Protein AF-A0A7X9C6A7-F1 (afdb_monomer_lite)

Foldseek 3Di:
DPPDDDDDDLVLLLVLQLVCVVDPDDLCVSCVVSVHDSVSNVVSCQQAPNNSHGDPVNVVVVVVVVVVVVVVVVVVVVVVVVD

pLDDT: mean 90.06, std 8.45, range [44.94, 95.69]

Structure (mmCIF, N/CA/C/O backbone):
data_AF-A0A7X9C6A7-F1
#
_entry.id   AF-A0A7X9C6A7-F1
#
loop_
_atom_site.group_PDB
_atom_site.id
_atom_site.type_symbol
_atom_site.label_atom_id
_atom_site.label_alt_id
_atom_site.label_comp_id
_atom_site.label_asym_id
_atom_site.label_entity_id
_atom_site.label_seq_id
_atom_site.pdbx_PDB_ins_code
_atom_site.Cartn_x
_atom_site.Cartn_y
_atom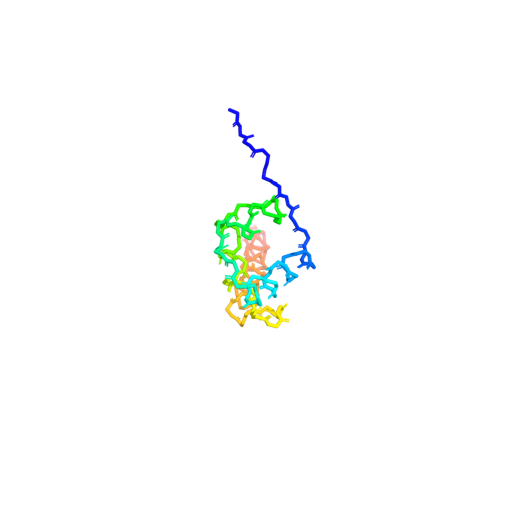_site.Cartn_z
_atom_site.occupancy
_atom_site.B_iso_or_equiv
_atom_site.auth_seq_id
_atom_site.auth_comp_id
_atom_site.auth_asym_id
_atom_site.auth_atom_id
_atom_site.pdbx_PDB_model_num
ATOM 1 N N . MET A 1 1 ? 1.708 25.514 1.467 1.00 44.94 1 MET A N 1
ATOM 2 C CA . MET A 1 1 ? 0.716 24.875 0.573 1.00 44.94 1 MET A CA 1
ATOM 3 C C . MET A 1 1 ? 0.760 23.367 0.788 1.00 44.94 1 MET A C 1
ATOM 5 O O . MET A 1 1 ? 1.762 22.753 0.442 1.00 44.94 1 MET A O 1
ATOM 9 N N . SER A 1 2 ? -0.259 22.769 1.413 1.00 57.22 2 SER A N 1
ATOM 10 C CA . SER A 1 2 ? -0.334 21.305 1.541 1.00 57.22 2 SER A CA 1
ATOM 11 C C . SER A 1 2 ? -0.643 20.715 0.163 1.00 57.22 2 SER A C 1
ATOM 13 O O . SER A 1 2 ? -1.672 21.047 -0.421 1.00 57.22 2 SER A O 1
ATOM 15 N N . LYS A 1 3 ? 0.262 19.902 -0.402 1.00 70.06 3 LYS A N 1
ATOM 16 C CA . LYS A 1 3 ? -0.014 19.187 -1.658 1.00 70.06 3 LYS A CA 1
ATOM 17 C C . LYS A 1 3 ? -1.199 18.252 -1.415 1.00 70.06 3 LYS A C 1
ATOM 19 O O . LYS A 1 3 ? -1.121 17.385 -0.544 1.00 70.06 3 LYS A O 1
ATOM 24 N N . ILE A 1 4 ? -2.270 18.419 -2.192 1.00 73.88 4 ILE A N 1
ATOM 25 C CA . ILE A 1 4 ? -3.398 17.483 -2.209 1.00 73.88 4 ILE A CA 1
ATOM 26 C C . ILE A 1 4 ? -2.825 16.094 -2.502 1.00 73.88 4 ILE A C 1
ATOM 28 O O . ILE A 1 4 ? -2.161 15.884 -3.520 1.00 73.88 4 ILE A O 1
ATOM 32 N N . ARG A 1 5 ? -3.010 15.160 -1.565 1.00 74.44 5 ARG A N 1
ATOM 33 C CA . ARG A 1 5 ? -2.546 13.782 -1.733 1.00 74.44 5 ARG A CA 1
ATOM 34 C C . ARG A 1 5 ? -3.424 13.123 -2.785 1.00 74.44 5 ARG A C 1
ATOM 36 O O . ARG A 1 5 ? -4.607 12.908 -2.537 1.00 74.44 5 ARG A O 1
ATOM 43 N N . GLN A 1 6 ? -2.832 12.804 -3.931 1.00 81.50 6 GLN A N 1
ATOM 44 C CA . GLN A 1 6 ? -3.512 12.026 -4.958 1.00 81.50 6 GLN A CA 1
ATOM 45 C C . GLN A 1 6 ? -3.914 10.668 -4.384 1.00 81.50 6 GLN A C 1
ATOM 47 O O . GLN A 1 6 ? -3.088 9.964 -3.791 1.00 81.50 6 GLN A O 1
ATOM 52 N N . LYS A 1 7 ? -5.197 10.334 -4.520 1.00 86.12 7 LYS A N 1
ATOM 53 C CA . LYS A 1 7 ? -5.724 9.011 -4.194 1.00 86.12 7 LYS A CA 1
ATOM 54 C C . LYS A 1 7 ? -5.762 8.195 -5.477 1.00 86.12 7 LYS A C 1
ATOM 56 O O . LYS A 1 7 ? -6.276 8.661 -6.484 1.00 86.12 7 LYS A O 1
ATOM 61 N N . TYR A 1 8 ? -5.230 6.986 -5.395 1.00 89.81 8 TYR A N 1
ATOM 62 C CA . TYR A 1 8 ? -5.294 5.991 -6.457 1.00 89.81 8 TYR A CA 1
ATOM 63 C C . TYR A 1 8 ? -6.271 4.903 -6.025 1.00 89.81 8 TYR A C 1
ATOM 65 O O . TYR A 1 8 ? -6.30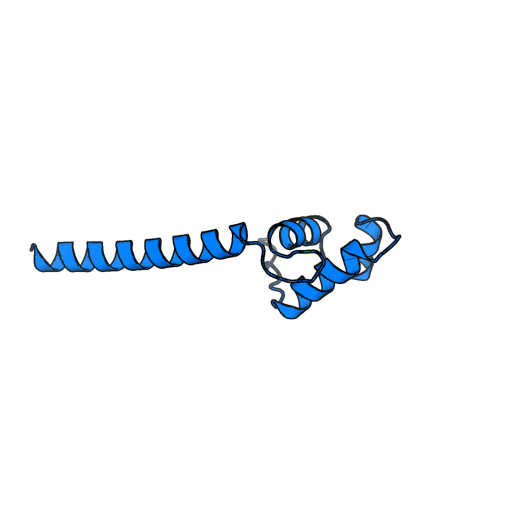2 4.557 -4.834 1.00 89.81 8 TYR A O 1
ATOM 73 N N . ASP A 1 9 ? -7.060 4.392 -6.963 1.00 92.12 9 ASP A N 1
ATOM 74 C CA . ASP A 1 9 ? -7.911 3.229 -6.731 1.00 92.12 9 ASP A CA 1
ATOM 75 C C . ASP A 1 9 ? -7.073 1.950 -6.533 1.00 92.12 9 ASP A C 1
ATOM 77 O O . ASP A 1 9 ? -5.852 1.932 -6.714 1.00 92.12 9 ASP A O 1
ATOM 81 N N . GLU A 1 10 ? -7.719 0.890 -6.056 1.00 90.88 10 GLU A N 1
ATOM 82 C CA . GLU A 1 10 ? -7.050 -0.369 -5.720 1.00 90.88 10 GLU A CA 1
ATOM 83 C C . GLU A 1 10 ? -6.534 -1.103 -6.963 1.00 90.88 10 GLU A C 1
ATOM 85 O O . GLU A 1 10 ? -5.438 -1.665 -6.923 1.00 90.88 10 GLU A O 1
ATOM 90 N N . ASP A 1 11 ? -7.274 -1.064 -8.070 1.00 92.31 11 ASP A N 1
ATOM 91 C CA . ASP A 1 11 ? -6.911 -1.756 -9.309 1.00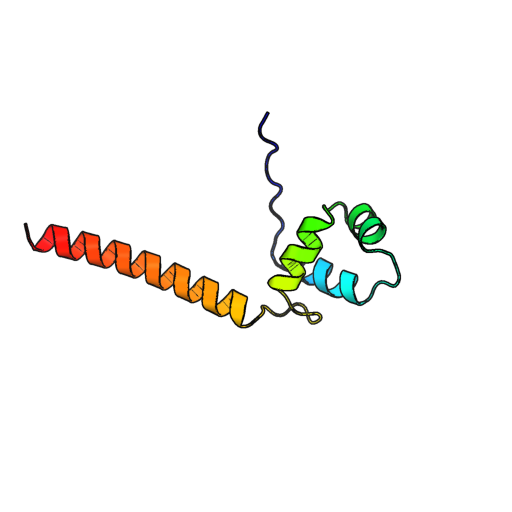 92.31 11 ASP A CA 1
ATOM 92 C C . ASP A 1 11 ? -5.651 -1.149 -9.927 1.00 92.31 11 ASP A C 1
ATOM 94 O O . ASP A 1 11 ? -4.722 -1.866 -10.313 1.00 92.31 11 ASP A O 1
ATOM 98 N N . PHE A 1 12 ? -5.557 0.179 -9.911 1.00 93.44 12 PHE A N 1
ATOM 99 C CA . PHE A 1 12 ? -4.384 0.928 -10.325 1.00 93.44 12 PHE A CA 1
ATOM 100 C C . PHE A 1 12 ? -3.159 0.540 -9.499 1.00 93.44 12 PHE A C 1
ATOM 102 O O . PHE A 1 12 ? -2.100 0.258 -10.061 1.00 93.44 12 PHE A O 1
ATOM 109 N N . LYS A 1 13 ? -3.290 0.465 -8.167 1.00 93.69 13 LYS A N 1
ATOM 110 C CA . LYS A 1 13 ? -2.179 0.061 -7.287 1.00 93.69 13 LYS A CA 1
ATOM 111 C C . LYS A 1 13 ? -1.740 -1.374 -7.554 1.00 93.69 13 LYS A C 1
ATOM 113 O O . LYS A 1 13 ? -0.540 -1.629 -7.641 1.00 93.69 13 LYS A O 1
ATOM 118 N N . ARG A 1 14 ? -2.685 -2.308 -7.706 1.00 94.12 14 ARG A N 1
ATOM 119 C CA . ARG A 1 14 ? -2.386 -3.720 -8.002 1.00 94.12 14 ARG A CA 1
ATOM 120 C C . ARG A 1 14 ? -1.661 -3.858 -9.334 1.00 94.12 14 ARG A C 1
ATOM 122 O O . ARG A 1 14 ? -0.658 -4.566 -9.409 1.00 94.12 14 ARG A O 1
ATOM 129 N N . ASN A 1 15 ? -2.121 -3.147 -10.362 1.00 94.12 15 ASN A N 1
ATOM 130 C CA . ASN A 1 15 ? -1.474 -3.138 -11.670 1.00 94.12 15 ASN A CA 1
ATOM 131 C C . ASN A 1 15 ? -0.067 -2.520 -11.608 1.00 94.12 15 ASN A C 1
ATOM 133 O O . ASN A 1 15 ? 0.884 -3.092 -12.139 1.00 94.12 15 ASN A O 1
ATOM 137 N N . ALA A 1 16 ? 0.091 -1.402 -10.893 1.00 94.25 16 ALA A N 1
ATOM 138 C CA . ALA A 1 16 ? 1.390 -0.768 -10.678 1.00 94.25 16 ALA A CA 1
ATOM 139 C C . ALA A 1 16 ? 2.384 -1.727 -10.011 1.00 94.25 16 ALA A C 1
ATOM 141 O O . ALA A 1 16 ? 3.540 -1.813 -10.422 1.00 94.25 16 ALA A O 1
ATOM 142 N N . VAL A 1 17 ? 1.937 -2.481 -9.002 1.00 94.75 17 VAL A N 1
ATOM 143 C CA . VAL A 1 17 ? 2.773 -3.473 -8.320 1.00 94.75 17 VAL A CA 1
ATOM 144 C C . VAL A 1 17 ? 3.163 -4.604 -9.270 1.00 94.75 17 VAL A C 1
ATOM 146 O O . VAL A 1 17 ? 4.362 -4.848 -9.412 1.00 94.75 17 VAL A O 1
ATOM 149 N N . LYS A 1 18 ? 2.211 -5.216 -9.984 1.00 94.62 18 LYS A N 1
ATOM 150 C CA . LYS A 1 18 ? 2.488 -6.264 -10.988 1.00 94.62 18 LYS A CA 1
ATOM 151 C C . LYS A 1 18 ? 3.546 -5.823 -12.000 1.00 94.62 18 LYS A C 1
ATOM 153 O O . LYS A 1 18 ? 4.583 -6.465 -12.156 1.00 94.62 18 LYS A O 1
ATOM 158 N N . LEU A 1 19 ? 3.318 -4.675 -12.637 1.00 94.38 19 LEU A N 1
ATOM 159 C CA . LEU A 1 19 ? 4.214 -4.139 -13.663 1.00 94.38 19 LEU A CA 1
ATOM 160 C C . LEU A 1 19 ? 5.575 -3.743 -13.095 1.00 94.38 19 LEU A C 1
ATOM 162 O O . LEU A 1 19 ? 6.590 -3.903 -13.769 1.00 94.38 19 LEU A O 1
ATOM 166 N N . SER A 1 20 ? 5.625 -3.292 -11.841 1.00 94.19 20 SER A N 1
ATOM 167 C CA . SER A 1 20 ? 6.896 -2.978 -11.200 1.00 94.19 20 SER A CA 1
ATOM 168 C C . SER A 1 20 ? 7.785 -4.216 -11.033 1.00 94.19 20 SER A C 1
ATOM 170 O O . SER A 1 20 ? 9.004 -4.079 -11.052 1.00 94.19 20 SER A O 1
ATOM 172 N N . TYR A 1 21 ? 7.217 -5.406 -10.796 1.00 93.25 21 TYR A N 1
ATOM 173 C CA . TYR A 1 21 ? 7.992 -6.649 -10.671 1.00 93.25 21 TYR A CA 1
ATOM 174 C C . TYR A 1 21 ? 8.406 -7.208 -12.035 1.00 93.25 21 TYR A C 1
ATOM 176 O O . TYR A 1 21 ? 9.482 -7.783 -12.152 1.00 93.25 21 TYR A O 1
ATOM 184 N N . ALA A 1 22 ? 7.582 -6.997 -13.063 1.00 92.88 22 ALA A N 1
ATOM 185 C CA . ALA A 1 22 ? 7.845 -7.474 -14.419 1.00 92.88 22 ALA A CA 1
ATOM 186 C C . ALA A 1 22 ? 8.797 -6.574 -15.232 1.00 92.88 22 ALA A C 1
ATOM 188 O O . ALA A 1 22 ? 9.359 -7.018 -16.233 1.00 92.88 22 ALA A O 1
ATOM 189 N N . THR A 1 23 ? 8.954 -5.301 -14.858 1.00 91.56 23 THR A N 1
ATOM 190 C CA . THR A 1 23 ? 9.754 -4.353 -15.643 1.00 91.56 23 THR A CA 1
ATOM 191 C C . THR A 1 23 ? 11.262 -4.568 -15.456 1.00 91.56 23 THR A C 1
ATOM 193 O O . THR A 1 23 ? 11.727 -4.695 -14.324 1.00 91.56 23 THR A O 1
ATOM 196 N N . PRO A 1 24 ? 12.063 -4.527 -16.538 1.00 92.88 24 PRO A N 1
ATOM 197 C CA . PRO A 1 24 ? 13.522 -4.491 -16.442 1.00 92.88 24 PRO A CA 1
ATOM 198 C C . PRO A 1 24 ? 14.062 -3.083 -16.126 1.00 92.88 24 PRO A C 1
ATOM 200 O O . PRO A 1 24 ? 15.264 -2.912 -15.927 1.00 92.88 24 PRO A O 1
ATOM 203 N N . LYS A 1 25 ? 13.200 -2.053 -16.129 1.00 93.75 25 LYS A N 1
ATOM 204 C CA . LYS A 1 25 ? 13.595 -0.660 -15.882 1.00 93.75 25 LYS A CA 1
ATOM 205 C C . LYS A 1 25 ? 13.924 -0.426 -14.410 1.00 93.75 25 LYS A C 1
ATOM 207 O O . LYS A 1 25 ? 13.443 -1.126 -13.520 1.00 93.75 25 LYS A O 1
ATOM 212 N N . THR A 1 26 ? 14.681 0.636 -14.138 1.00 95.31 26 THR A N 1
ATOM 213 C CA . THR A 1 26 ? 14.858 1.090 -12.758 1.00 95.31 26 THR A CA 1
ATOM 214 C C . THR A 1 26 ? 13.521 1.549 -12.177 1.00 95.31 26 THR A C 1
ATOM 216 O O . THR A 1 26 ? 12.646 2.042 -12.892 1.00 95.31 26 THR A O 1
ATOM 219 N N . MET A 1 27 ? 13.366 1.450 -10.854 1.00 93.88 27 MET A N 1
ATOM 220 C CA . MET A 1 27 ? 12.142 1.908 -10.190 1.00 93.88 27 MET A CA 1
ATOM 221 C C . MET A 1 27 ? 11.878 3.404 -10.418 1.00 93.88 27 MET A C 1
ATOM 223 O O . MET A 1 27 ? 10.728 3.833 -10.440 1.00 93.88 27 MET A O 1
ATOM 227 N N . LYS A 1 28 ? 12.941 4.200 -10.594 1.00 95.50 28 LYS A N 1
ATOM 228 C CA . LYS A 1 28 ? 12.848 5.637 -10.867 1.00 95.50 28 LYS A CA 1
ATOM 229 C C . LYS A 1 28 ? 12.206 5.901 -12.224 1.00 95.50 28 LYS A C 1
ATOM 231 O O . LYS A 1 28 ? 11.279 6.703 -12.294 1.00 95.50 28 LYS A O 1
ATOM 236 N N . ASP A 1 29 ? 12.669 5.201 -13.254 1.00 95.56 29 ASP A N 1
ATOM 237 C CA . ASP A 1 29 ? 12.152 5.360 -14.615 1.00 95.56 29 ASP A CA 1
ATOM 238 C C . ASP A 1 29 ? 10.739 4.789 -14.720 1.00 95.56 29 ASP A C 1
ATOM 240 O O . ASP A 1 29 ? 9.848 5.446 -15.244 1.00 95.56 29 ASP A O 1
ATOM 244 N N . PHE A 1 30 ? 10.496 3.620 -14.119 1.00 95.69 30 PHE A N 1
ATOM 245 C CA . PHE A 1 30 ? 9.157 3.039 -14.050 1.00 95.69 30 PHE A CA 1
ATOM 246 C C . PHE A 1 30 ? 8.155 3.984 -13.377 1.00 95.69 30 PHE A C 1
ATOM 248 O O . PHE A 1 30 ? 7.075 4.209 -13.908 1.00 95.69 30 PHE A O 1
ATOM 255 N N . ALA A 1 31 ? 8.501 4.564 -12.226 1.00 94.50 31 ALA A N 1
ATOM 256 C CA . ALA A 1 31 ? 7.605 5.474 -11.520 1.00 94.50 31 ALA A CA 1
ATOM 257 C C . ALA A 1 31 ? 7.344 6.766 -12.315 1.00 94.50 31 ALA A C 1
ATOM 259 O O . ALA A 1 31 ? 6.215 7.256 -12.313 1.00 94.50 31 ALA A O 1
ATOM 260 N N . ALA A 1 32 ? 8.358 7.283 -13.019 1.00 94.44 32 ALA A N 1
ATOM 261 C CA . ALA A 1 32 ? 8.208 8.430 -13.911 1.00 94.44 32 ALA A CA 1
ATOM 262 C C . ALA A 1 32 ? 7.257 8.121 -15.080 1.00 94.44 32 ALA A C 1
ATOM 264 O O . ALA A 1 32 ? 6.327 8.892 -15.309 1.00 94.44 32 ALA A O 1
ATOM 265 N N . ASP A 1 33 ? 7.429 6.972 -15.742 1.00 92.12 33 ASP A N 1
ATOM 266 C CA . ASP A 1 33 ? 6.548 6.506 -16.823 1.00 92.12 33 ASP A CA 1
ATOM 267 C C . ASP A 1 33 ? 5.107 6.296 -16.336 1.00 92.12 33 ASP A C 1
ATOM 269 O O . ASP A 1 33 ? 4.146 6.615 -17.031 1.00 92.12 33 ASP A O 1
ATOM 273 N N . PHE A 1 34 ? 4.954 5.767 -15.121 1.00 90.00 34 PHE A N 1
ATOM 274 C CA . PHE A 1 34 ? 3.656 5.481 -14.511 1.00 90.00 34 PHE A CA 1
ATOM 275 C C . PHE A 1 34 ? 2.989 6.726 -13.897 1.00 90.00 34 PHE A C 1
ATOM 277 O O . PHE A 1 34 ? 1.852 6.653 -13.434 1.00 90.00 34 PHE A O 1
ATOM 284 N N . GLY A 1 35 ? 3.684 7.870 -13.864 1.00 90.50 35 GLY A N 1
ATOM 285 C CA . GLY A 1 35 ? 3.170 9.132 -13.328 1.00 90.50 35 GLY A CA 1
ATOM 286 C C . GLY A 1 35 ? 3.030 9.167 -11.802 1.00 90.50 35 GLY A C 1
ATOM 287 O O . GLY A 1 35 ? 2.252 9.960 -11.269 1.00 90.50 35 GLY A O 1
ATOM 288 N N . VAL A 1 36 ? 3.767 8.322 -11.077 1.00 93.19 36 VAL A N 1
ATOM 289 C CA . VAL A 1 36 ? 3.673 8.203 -9.614 1.00 93.19 36 VAL A CA 1
ATOM 290 C C . VAL A 1 36 ? 5.022 8.408 -8.936 1.00 93.19 36 VAL A C 1
ATOM 292 O O . VAL A 1 36 ? 6.087 8.327 -9.536 1.00 93.19 36 VAL A O 1
ATOM 295 N N . GLY A 1 37 ? 5.003 8.679 -7.632 1.00 93.31 37 GLY A N 1
ATOM 296 C CA . GLY A 1 37 ? 6.239 8.744 -6.859 1.00 93.31 37 GLY A CA 1
ATOM 297 C C . GLY A 1 37 ? 6.827 7.351 -6.625 1.00 93.31 37 GLY A C 1
ATOM 298 O O . GLY A 1 37 ? 6.110 6.436 -6.230 1.00 93.31 37 GLY A O 1
ATOM 299 N N . VAL A 1 38 ? 8.148 7.212 -6.744 1.00 95.00 38 VAL A N 1
ATOM 300 C CA . VAL A 1 38 ? 8.889 5.970 -6.435 1.00 95.00 38 VAL A CA 1
ATOM 301 C C . VAL A 1 38 ? 8.522 5.404 -5.056 1.00 95.00 38 VAL A C 1
ATOM 303 O O . VAL A 1 38 ? 8.282 4.208 -4.902 1.00 95.00 38 VAL A O 1
ATOM 306 N N . GLY A 1 39 ? 8.408 6.276 -4.048 1.00 94.44 39 GLY A N 1
ATOM 307 C CA . GLY A 1 39 ? 8.015 5.877 -2.696 1.00 94.44 39 GLY A CA 1
ATOM 308 C C . GLY A 1 39 ? 6.611 5.265 -2.612 1.00 94.44 39 GLY A C 1
ATOM 309 O O . GLY A 1 39 ? 6.386 4.396 -1.772 1.00 94.44 39 GLY A O 1
ATOM 310 N N . LEU A 1 40 ? 5.677 5.661 -3.489 1.00 93.88 40 LEU A N 1
ATOM 311 C CA . LEU A 1 40 ? 4.347 5.046 -3.545 1.00 93.88 40 LEU A CA 1
ATOM 312 C C . LEU A 1 40 ? 4.424 3.606 -4.042 1.00 93.88 40 LEU A C 1
ATOM 314 O O . LEU A 1 40 ? 3.804 2.748 -3.425 1.00 93.88 40 LEU A O 1
ATOM 318 N N . ILE A 1 41 ? 5.230 3.326 -5.070 1.00 94.69 41 ILE A N 1
ATOM 319 C CA . ILE A 1 41 ? 5.399 1.955 -5.570 1.00 94.69 41 ILE A CA 1
ATOM 320 C C . ILE A 1 41 ? 5.933 1.034 -4.469 1.00 94.69 41 ILE A C 1
ATOM 322 O O . ILE A 1 41 ? 5.383 -0.042 -4.246 1.00 94.69 41 ILE A O 1
ATOM 326 N N . TYR A 1 42 ? 6.950 1.467 -3.716 1.00 94.62 42 TYR A N 1
ATOM 327 C CA . TYR A 1 42 ? 7.463 0.679 -2.589 1.00 94.62 42 TYR A CA 1
ATOM 328 C C . TYR A 1 42 ? 6.427 0.478 -1.482 1.00 94.62 42 TYR A C 1
ATOM 330 O O . TYR A 1 42 ? 6.349 -0.606 -0.909 1.00 94.62 42 TYR A O 1
ATOM 338 N N . ASN A 1 43 ? 5.615 1.494 -1.183 1.00 93.81 43 ASN A N 1
ATOM 339 C CA . ASN A 1 43 ? 4.531 1.352 -0.214 1.00 93.81 43 ASN A CA 1
ATOM 340 C C . ASN A 1 43 ? 3.465 0.366 -0.703 1.00 93.81 43 ASN A C 1
ATOM 342 O O . ASN A 1 43 ? 2.995 -0.452 0.081 1.00 93.81 43 ASN A O 1
ATOM 346 N N . TRP A 1 44 ? 3.120 0.389 -1.990 1.00 95.00 44 TRP A N 1
ATOM 347 C CA . TRP A 1 44 ? 2.169 -0.559 -2.562 1.00 95.00 44 TRP A CA 1
ATOM 348 C C . TRP A 1 44 ? 2.718 -1.980 -2.578 1.00 95.00 44 TRP A C 1
ATOM 350 O O . TRP A 1 44 ? 1.976 -2.885 -2.233 1.00 95.00 44 TRP A O 1
ATOM 360 N N . ARG A 1 45 ? 4.013 -2.192 -2.828 1.00 93.94 45 ARG A N 1
ATOM 361 C CA . ARG A 1 45 ? 4.653 -3.518 -2.706 1.00 93.94 45 ARG A CA 1
ATOM 362 C C . ARG A 1 45 ? 4.637 -4.109 -1.293 1.00 93.94 45 ARG A C 1
ATOM 364 O O . ARG A 1 45 ? 4.781 -5.312 -1.131 1.00 93.94 45 ARG A O 1
ATOM 371 N N . LYS A 1 46 ? 4.483 -3.284 -0.252 1.00 92.56 46 LYS A N 1
ATOM 372 C CA . LYS A 1 46 ? 4.278 -3.784 1.122 1.00 92.56 46 LYS A CA 1
ATOM 373 C C . LYS A 1 46 ? 2.850 -4.291 1.338 1.00 92.56 46 LYS A C 1
ATOM 375 O O . LYS A 1 46 ? 2.613 -5.125 2.209 1.00 92.56 46 LYS A O 1
ATOM 380 N N . ILE A 1 47 ? 1.906 -3.753 0.569 1.00 92.62 47 ILE A N 1
ATOM 381 C CA . ILE A 1 47 ? 0.474 -4.029 0.688 1.00 92.62 47 ILE A CA 1
ATOM 382 C C . ILE A 1 47 ? 0.048 -5.128 -0.280 1.00 92.62 47 ILE A C 1
ATOM 384 O O . ILE A 1 47 ? -0.778 -5.948 0.099 1.00 92.62 47 ILE A O 1
ATOM 388 N N . TYR A 1 48 ? 0.604 -5.164 -1.491 1.00 93.81 48 TYR A N 1
ATOM 389 C CA . TYR A 1 48 ? 0.275 -6.146 -2.515 1.00 93.81 48 TYR A CA 1
ATOM 390 C C . TYR A 1 48 ? 1.489 -6.977 -2.918 1.00 93.81 48 TYR A C 1
ATOM 392 O O . TYR A 1 48 ? 2.605 -6.465 -3.011 1.00 93.81 48 TYR A O 1
ATOM 400 N N . THR A 1 49 ? 1.242 -8.253 -3.191 1.00 91.25 49 THR A N 1
ATOM 401 C CA . THR A 1 49 ? 2.204 -9.205 -3.743 1.00 91.25 49 THR A CA 1
ATOM 402 C C . THR A 1 49 ? 2.459 -8.934 -5.225 1.00 91.25 49 THR A C 1
ATOM 404 O O . THR A 1 49 ? 1.768 -8.135 -5.860 1.00 91.25 49 THR A O 1
ATOM 407 N N . GLU A 1 50 ? 3.435 -9.629 -5.805 1.00 89.75 50 GLU A N 1
ATOM 408 C CA . GLU A 1 50 ? 3.709 -9.592 -7.248 1.00 89.75 50 GLU A CA 1
ATOM 409 C C . GLU A 1 50 ? 2.514 -10.030 -8.107 1.00 89.75 50 GLU A C 1
ATOM 411 O O . GLU A 1 50 ? 2.317 -9.505 -9.198 1.00 89.75 50 GLU A O 1
ATOM 416 N N . GLU A 1 51 ? 1.645 -10.892 -7.576 1.00 87.69 51 GLU A N 1
ATOM 417 C CA . GLU A 1 51 ? 0.378 -11.292 -8.201 1.00 87.69 51 GLU A CA 1
ATOM 418 C C . GLU A 1 51 ? -0.739 -10.248 -8.018 1.00 87.69 51 GLU A C 1
ATOM 420 O O . GLU A 1 51 ? -1.866 -10.427 -8.488 1.00 87.69 51 GLU A O 1
ATOM 425 N N . GLY A 1 52 ? -0.447 -9.135 -7.340 1.00 83.88 52 GLY A N 1
ATOM 426 C CA . GLY A 1 52 ? -1.398 -8.081 -7.008 1.00 83.88 52 GLY A CA 1
ATOM 427 C C . GLY A 1 52 ? -2.429 -8.494 -5.959 1.00 83.88 52 G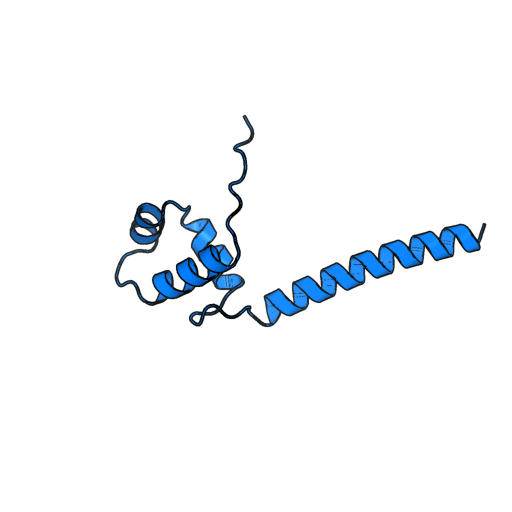LY A C 1
ATOM 428 O O . GLY A 1 52 ? -3.457 -7.830 -5.855 1.00 83.88 52 GLY A O 1
ATOM 429 N N . GLN A 1 53 ? -2.196 -9.567 -5.200 1.00 87.06 53 GLN A N 1
ATOM 430 C CA . GLN A 1 53 ? -3.024 -9.947 -4.050 1.00 87.06 53 GLN A CA 1
ATOM 431 C C . GLN A 1 53 ? -2.610 -9.143 -2.824 1.00 87.06 53 GLN A C 1
ATOM 433 O O . GLN A 1 53 ? -1.474 -8.689 -2.747 1.00 87.06 53 GLN A O 1
ATOM 438 N N . LYS A 1 54 ? -3.511 -8.943 -1.862 1.00 89.00 54 LYS A N 1
ATOM 439 C CA . LYS A 1 54 ? -3.155 -8.227 -0.637 1.00 89.00 54 LYS A CA 1
ATOM 440 C C . LYS A 1 54 ? -2.271 -9.124 0.234 1.00 89.00 54 LYS A C 1
ATOM 442 O O . LYS A 1 54 ? -2.451 -10.336 0.271 1.00 89.00 54 LYS A O 1
ATOM 447 N N . THR A 1 55 ? -1.270 -8.554 0.895 1.00 88.38 55 THR A N 1
ATOM 448 C CA . THR A 1 55 ? -0.422 -9.314 1.812 1.00 88.38 55 THR A CA 1
ATOM 449 C C . THR A 1 55 ? -1.215 -9.653 3.068 1.00 88.38 55 THR A C 1
ATOM 451 O O . THR A 1 55 ? -1.987 -8.830 3.562 1.00 88.38 55 THR A O 1
ATOM 454 N N . LYS A 1 56 ? -0.961 -10.831 3.647 1.00 87.88 56 LYS A N 1
ATOM 455 C CA . LYS A 1 56 ? -1.598 -11.261 4.903 1.00 87.88 56 LYS A CA 1
ATOM 456 C C . LYS A 1 56 ? -1.444 -10.226 6.024 1.00 87.88 56 LYS A C 1
ATOM 458 O O . LYS A 1 56 ? -2.354 -10.025 6.814 1.00 87.88 56 LYS A O 1
ATOM 463 N N . ILE A 1 57 ? -0.305 -9.531 6.067 1.00 87.25 57 ILE A N 1
ATOM 464 C CA . ILE A 1 57 ? -0.046 -8.453 7.032 1.00 87.25 57 ILE A CA 1
ATOM 465 C C . ILE A 1 57 ? -0.974 -7.260 6.783 1.00 87.25 57 ILE A C 1
ATOM 467 O O . ILE A 1 57 ? -1.516 -6.690 7.726 1.00 87.25 57 ILE A O 1
ATOM 471 N N . ALA A 1 58 ? -1.159 -6.858 5.524 1.00 87.06 58 ALA A N 1
ATOM 472 C CA . ALA A 1 58 ? -2.053 -5.757 5.198 1.00 87.06 58 ALA A CA 1
ATOM 473 C C . ALA A 1 58 ? -3.523 -6.110 5.479 1.00 87.06 58 ALA A C 1
ATOM 475 O O . ALA A 1 58 ? -4.255 -5.252 5.955 1.00 87.06 58 ALA A O 1
ATOM 476 N N . GLU A 1 59 ? -3.937 -7.357 5.253 1.00 88.44 59 GLU A N 1
ATOM 477 C CA . GLU A 1 59 ? -5.266 -7.850 5.650 1.00 88.44 59 GLU A CA 1
ATOM 478 C C . GLU A 1 59 ? -5.442 -7.851 7.175 1.00 88.44 59 GLU A C 1
ATOM 480 O O . GLU A 1 59 ? -6.428 -7.332 7.693 1.00 88.44 59 GLU A O 1
ATOM 485 N N . GLN A 1 60 ? -4.451 -8.354 7.917 1.00 88.44 60 GLN A N 1
ATOM 486 C CA . GLN A 1 60 ? -4.465 -8.339 9.382 1.00 88.44 60 GLN A CA 1
ATOM 487 C C . GLN A 1 60 ? -4.555 -6.914 9.942 1.00 88.44 60 GLN A C 1
ATOM 489 O O . GLN A 1 60 ? -5.309 -6.670 10.881 1.00 88.44 60 GLN A O 1
ATOM 494 N N . ASN A 1 61 ? -3.838 -5.958 9.351 1.00 89.56 61 ASN A N 1
ATOM 495 C CA . ASN A 1 61 ? -3.895 -4.560 9.777 1.00 89.56 61 ASN A CA 1
ATOM 496 C C . ASN A 1 61 ? -5.272 -3.924 9.545 1.00 89.56 61 ASN A C 1
ATOM 498 O O . ASN A 1 61 ? -5.703 -3.121 10.373 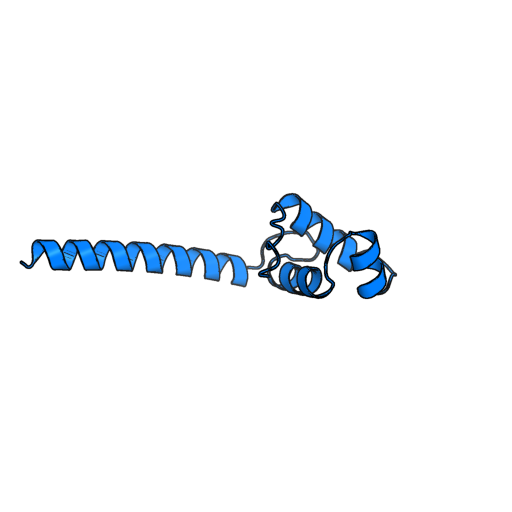1.00 89.56 61 ASN A O 1
ATOM 502 N N . ASP A 1 62 ? -5.963 -4.277 8.459 1.00 88.50 62 ASP A N 1
ATOM 503 C CA . ASP A 1 62 ? -7.329 -3.804 8.217 1.00 88.50 62 ASP A CA 1
ATOM 504 C C . ASP A 1 62 ? -8.289 -4.352 9.274 1.00 88.50 62 ASP A C 1
ATOM 506 O O . ASP A 1 62 ? -8.966 -3.570 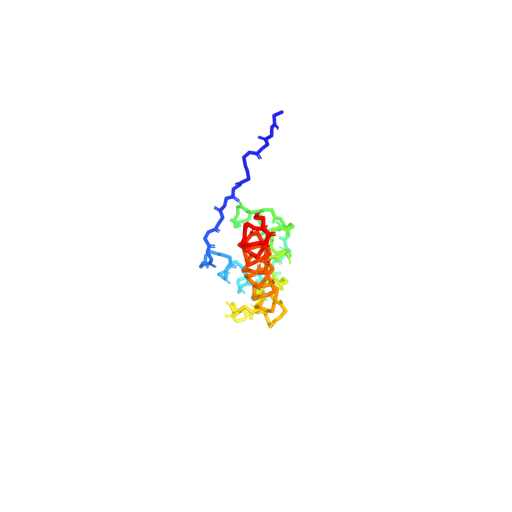9.939 1.00 88.50 62 ASP A O 1
ATOM 510 N N . THR A 1 63 ? -8.269 -5.669 9.510 1.00 90.12 63 THR A N 1
ATOM 511 C CA . THR A 1 63 ? -9.124 -6.295 10.536 1.00 90.12 63 THR A CA 1
ATOM 512 C C . THR A 1 63 ? -8.853 -5.731 11.932 1.00 90.12 63 THR A C 1
ATOM 514 O O . THR A 1 63 ? -9.776 -5.467 12.697 1.00 90.12 63 THR A O 1
ATOM 517 N N . LEU A 1 64 ? -7.585 -5.467 12.264 1.00 94.00 64 LEU A N 1
ATOM 518 C CA . LEU A 1 64 ? -7.205 -4.853 13.534 1.00 94.00 64 LEU A CA 1
ATOM 519 C C . LEU A 1 64 ? -7.769 -3.435 13.665 1.00 94.00 64 LEU A C 1
ATOM 521 O O . LEU A 1 64 ? -8.218 -3.055 14.745 1.00 94.00 64 LEU A O 1
ATOM 525 N N . ARG A 1 65 ? -7.767 -2.654 12.580 1.00 92.81 65 ARG A N 1
ATOM 526 C CA . ARG A 1 65 ? -8.342 -1.307 12.568 1.00 92.81 65 ARG A CA 1
ATOM 527 C C . ARG A 1 65 ? -9.859 -1.340 12.747 1.00 92.81 65 ARG A C 1
ATOM 529 O O . ARG A 1 65 ? -10.381 -0.521 13.498 1.00 92.81 65 ARG A O 1
ATOM 536 N N . GLU A 1 66 ? -10.548 -2.261 12.082 1.00 93.00 66 GLU A N 1
ATOM 537 C CA . GLU A 1 66 ? -11.997 -2.454 12.225 1.00 93.00 66 GLU A CA 1
ATOM 538 C C . GLU A 1 66 ? -12.363 -2.815 13.669 1.00 93.00 66 GLU A C 1
ATOM 540 O O . GLU A 1 66 ? -13.166 -2.123 14.292 1.00 93.00 66 GLU A O 1
ATOM 545 N N . LEU A 1 67 ? -11.667 -3.793 14.255 1.00 94.75 67 LEU A N 1
ATOM 546 C CA . LEU A 1 67 ? -11.864 -4.187 15.653 1.00 94.75 67 LEU A CA 1
ATOM 547 C C . LEU A 1 67 ? -11.570 -3.052 16.641 1.00 94.75 67 LEU A C 1
ATOM 549 O O . LEU A 1 67 ? -12.194 -2.968 17.697 1.00 94.75 67 LEU A O 1
ATOM 553 N N . GLN A 1 68 ? -10.599 -2.184 16.349 1.00 94.25 68 GLN A N 1
ATOM 554 C CA . GLN A 1 68 ? -10.310 -1.023 17.194 1.00 94.25 68 GLN A CA 1
ATOM 555 C C . GLN A 1 68 ? -11.434 0.016 17.163 1.00 94.25 68 GLN A C 1
ATOM 557 O O . GLN A 1 68 ? -11.705 0.624 18.198 1.00 94.25 68 GLN A O 1
ATOM 562 N N . LEU A 1 69 ? -12.075 0.213 16.008 1.00 94.50 69 LEU A N 1
ATOM 563 C CA . LEU A 1 69 ? -13.226 1.106 15.876 1.00 94.50 69 LEU A CA 1
ATOM 564 C C . LEU A 1 69 ? -14.432 0.547 16.634 1.00 94.50 69 LEU A C 1
ATOM 566 O O . LEU A 1 69 ? -14.977 1.245 17.483 1.00 94.50 69 LEU A O 1
ATOM 570 N N . GLU A 1 70 ? -14.757 -0.729 16.427 1.00 93.94 70 GLU A N 1
ATOM 571 C CA . GLU A 1 70 ? -15.850 -1.403 17.138 1.00 93.94 70 GLU A CA 1
ATOM 572 C C . GLU A 1 70 ? -15.633 -1.375 18.660 1.00 93.94 70 GLU A C 1
ATOM 574 O O . GLU A 1 70 ? -16.521 -1.005 19.425 1.00 93.94 70 GLU A O 1
ATOM 579 N N . ASN A 1 71 ? -14.414 -1.663 19.130 1.00 95.44 71 ASN A N 1
ATOM 580 C CA . ASN A 1 71 ? -14.087 -1.561 20.554 1.00 95.44 71 ASN A CA 1
ATOM 581 C C . ASN A 1 71 ? -14.233 -0.136 21.103 1.00 95.44 71 ASN A C 1
ATOM 583 O O . ASN A 1 71 ? -14.556 0.030 22.280 1.00 95.44 71 ASN A O 1
ATOM 587 N N . ALA A 1 72 ? -13.937 0.891 20.304 1.00 95.38 72 ALA A N 1
ATOM 588 C CA . ALA A 1 72 ? -14.113 2.275 20.726 1.00 95.38 72 ALA A CA 1
ATOM 589 C C . ALA A 1 72 ? -15.603 2.622 20.858 1.00 95.38 72 ALA A C 1
ATOM 591 O O . ALA A 1 72 ? -15.993 3.214 21.863 1.00 95.38 72 ALA A O 1
ATOM 592 N N . GLU A 1 73 ? -16.430 2.196 19.904 1.00 93.81 73 GLU A N 1
ATOM 593 C CA . GLU A 1 73 ? -17.887 2.381 19.927 1.00 93.81 73 GLU A CA 1
ATOM 594 C C . GLU A 1 73 ? -18.527 1.662 21.121 1.00 93.81 73 GLU A C 1
ATOM 596 O O . GLU A 1 73 ? -19.220 2.289 21.923 1.00 93.81 73 GLU A O 1
ATOM 601 N N . LEU A 1 74 ? -18.197 0.384 21.326 1.00 94.62 74 LEU A N 1
ATOM 602 C CA . LEU A 1 74 ? -18.693 -0.404 22.458 1.00 94.62 74 LEU A CA 1
ATOM 603 C C . LEU A 1 74 ? -18.270 0.179 23.811 1.00 94.62 74 LEU A C 1
ATOM 605 O O . LEU A 1 74 ? -19.018 0.101 24.788 1.00 94.62 74 LEU A O 1
ATOM 609 N N . LYS A 1 75 ? -17.066 0.758 23.907 1.00 93.94 75 LYS A N 1
ATOM 610 C CA . LYS A 1 75 ? -16.625 1.449 25.128 1.00 93.94 75 LYS A CA 1
ATOM 611 C C . LYS A 1 75 ? -17.463 2.692 25.396 1.00 93.94 75 LYS A C 1
ATOM 613 O O . LYS A 1 75 ? -17.874 2.881 26.537 1.00 93.94 75 LYS A O 1
ATOM 618 N N . MET A 1 76 ? -17.748 3.492 24.370 1.00 93.56 76 MET A N 1
ATOM 619 C CA . MET A 1 76 ? -18.616 4.664 24.507 1.00 93.56 76 MET A CA 1
ATOM 620 C C . MET A 1 76 ? -20.035 4.264 24.923 1.00 93.56 76 MET A C 1
ATOM 622 O O . MET A 1 76 ? -20.590 4.865 25.839 1.00 93.56 76 MET A O 1
ATOM 626 N N . GLU A 1 77 ? -20.605 3.221 24.313 1.00 91.75 77 GLU A N 1
ATOM 627 C CA . GLU A 1 77 ? -21.928 2.703 24.683 1.00 91.75 77 GLU A CA 1
ATOM 628 C C . GLU A 1 77 ? -21.961 2.221 26.140 1.00 91.75 77 GLU A C 1
ATOM 630 O O . GLU A 1 77 ? -22.834 2.618 26.913 1.00 91.75 77 GLU A O 1
ATOM 635 N N . ASN A 1 78 ? -20.958 1.445 26.561 1.00 92.88 78 ASN A N 1
ATOM 636 C CA . ASN A 1 78 ? -20.830 1.004 27.950 1.00 92.88 78 ASN A CA 1
ATOM 637 C C . ASN A 1 78 ? -20.699 2.172 28.937 1.00 92.88 78 ASN A C 1
ATOM 639 O O . ASN A 1 78 ? -21.249 2.110 30.035 1.00 92.88 78 ASN A O 1
ATOM 643 N N . GLU A 1 79 ? -19.947 3.217 28.590 1.00 93.81 79 GLU A N 1
ATOM 644 C CA . GLU A 1 79 ? -19.809 4.410 29.430 1.00 93.81 79 GLU A CA 1
ATOM 645 C C . GLU A 1 79 ? -21.112 5.208 29.530 1.00 93.81 79 GLU A C 1
ATOM 647 O O . GLU A 1 79 ? -21.399 5.750 30.598 1.00 93.81 79 GLU A O 1
ATOM 652 N N . MET A 1 80 ? -21.912 5.260 28.461 1.00 89.88 80 MET A N 1
ATOM 653 C CA . MET A 1 80 ? -23.238 5.883 28.492 1.00 89.88 80 MET A CA 1
ATOM 654 C C . MET A 1 80 ? -24.221 5.098 29.363 1.00 89.88 80 MET A C 1
ATOM 656 O O . MET A 1 80 ? -24.954 5.711 30.127 1.00 89.88 80 MET A O 1
ATOM 660 N N . LEU A 1 81 ? -24.214 3.764 29.290 1.00 88.38 81 LEU A N 1
ATOM 661 C CA . LEU A 1 81 ? -25.118 2.906 30.071 1.00 88.38 81 LEU A CA 1
ATOM 662 C C . LEU A 1 81 ? -24.770 2.835 31.566 1.00 88.38 81 LEU A C 1
ATOM 664 O O . LEU A 1 81 ? -25.616 2.474 32.380 1.00 88.38 81 LEU A O 1
ATOM 668 N N . LYS A 1 82 ? -23.518 3.127 31.934 1.00 85.94 82 LYS A N 1
ATOM 669 C CA . LYS A 1 82 ? -23.050 3.142 33.331 1.00 85.94 82 LYS A CA 1
ATOM 670 C C . LYS A 1 82 ? -23.308 4.469 34.057 1.00 85.94 82 LYS A C 1
ATOM 672 O O . LYS A 1 82 ? -22.985 4.554 35.243 1.00 85.94 82 LYS A O 1
ATOM 677 N N . LYS A 1 83 ? -23.817 5.488 33.364 1.00 60.47 83 LYS A N 1
ATOM 678 C CA . LYS A 1 83 ? -24.234 6.776 33.937 1.00 60.47 83 LYS A CA 1
ATOM 679 C C . LYS A 1 83 ? -25.738 6.800 34.156 1.00 60.47 83 LYS A C 1
ATOM 681 O O . LYS A 1 83 ? -26.136 7.403 35.174 1.00 60.47 83 LYS A O 1
#

Radius of gyration: 18.49 Å; chains: 1; bounding box: 40×36×51 Å

Sequence (83 aa):
MSKIRQKYDEDFKRNAVKLSYATPKTMKDFAADFGVGVGLIYNWRKIYTEEGQKTKIAEQNDTLRELQLENAELKMENEMLKK

Secondary structure (DSSP, 8-state):
-PPP-----HHHHHHHHHHHHH--S-HHHHHHHTTS-HHHHHHHHHHB-TTSPBPHHHHHHHHHHHHHHHHHHHHHHHHHHT-